Protein AF-A0A800JQB7-F1 (afdb_monomer)

pLDDT: mean 79.11, std 13.46, range [46.41, 98.0]

Mean predicted aligned error: 14.55 Å

Structure (mmCIF, N/CA/C/O backbone):
data_AF-A0A800JQB7-F1
#
_entry.id   AF-A0A800JQB7-F1
#
loop_
_atom_site.group_PDB
_atom_site.id
_atom_site.type_symbol
_atom_site.label_atom_id
_atom_site.label_alt_id
_atom_site.label_comp_id
_atom_site.label_asym_id
_atom_site.label_entity_id
_atom_site.label_seq_id
_atom_site.pdbx_PDB_ins_code
_atom_site.Cartn_x
_atom_site.Cartn_y
_atom_site.Cartn_z
_atom_site.occupancy
_atom_site.B_iso_or_equiv
_atom_site.auth_seq_id
_atom_site.auth_comp_id
_atom_site.auth_asym_id
_atom_site.auth_atom_id
_atom_site.pdbx_PDB_model_num
ATOM 1 N N . MET A 1 1 ? 24.657 10.663 33.965 1.00 55.78 1 MET A N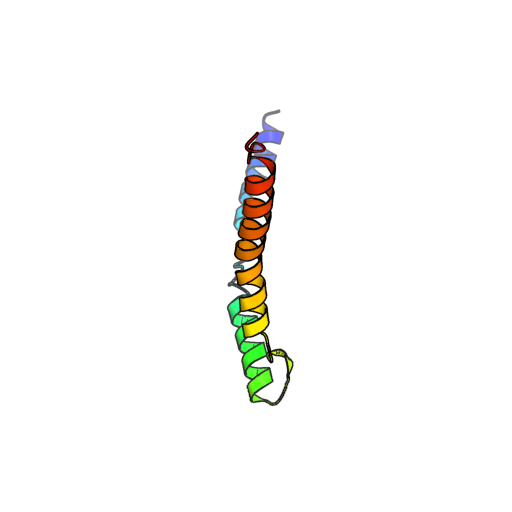 1
ATOM 2 C CA . MET A 1 1 ? 23.372 10.724 33.216 1.00 55.78 1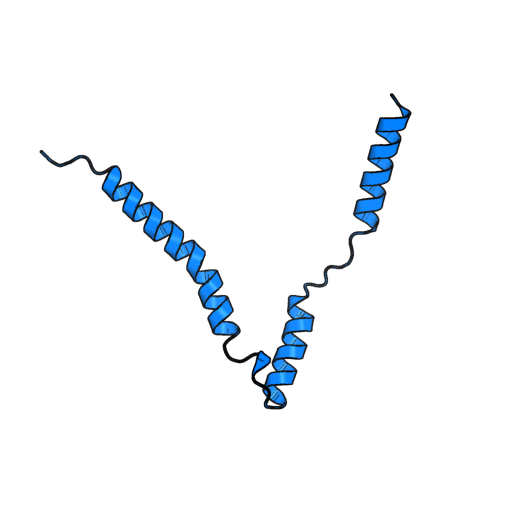 MET A CA 1
ATOM 3 C C . MET A 1 1 ? 23.339 11.732 32.057 1.00 55.78 1 MET A C 1
ATOM 5 O O . MET A 1 1 ? 22.564 11.523 31.134 1.00 55.78 1 MET A O 1
ATOM 9 N N . LYS A 1 2 ? 24.137 12.813 32.061 1.00 59.28 2 LYS A N 1
ATOM 10 C CA . LYS A 1 2 ? 24.141 13.826 30.982 1.00 59.28 2 LYS A CA 1
ATOM 11 C C . LYS A 1 2 ? 24.683 13.280 29.644 1.00 59.28 2 LYS A C 1
ATOM 13 O O . LYS A 1 2 ? 24.134 13.589 28.593 1.00 59.28 2 LYS A O 1
ATOM 18 N N . ASN A 1 3 ? 25.666 12.377 29.700 1.00 65.44 3 ASN A N 1
ATOM 19 C CA . ASN A 1 3 ? 26.331 11.813 28.516 1.00 65.44 3 ASN A CA 1
ATOM 20 C C . ASN A 1 3 ? 25.466 10.793 27.753 1.00 65.44 3 ASN A C 1
ATOM 22 O O . ASN A 1 3 ? 25.526 10.750 26.534 1.00 65.44 3 ASN A O 1
ATOM 26 N N . SER A 1 4 ? 24.616 10.018 28.440 1.00 73.38 4 SER A N 1
ATOM 27 C CA . SER A 1 4 ? 23.699 9.065 27.788 1.00 73.38 4 SER A CA 1
ATOM 28 C C . SER A 1 4 ? 22.563 9.779 27.046 1.00 73.38 4 SER A C 1
ATOM 30 O O . SER A 1 4 ? 22.212 9.387 25.93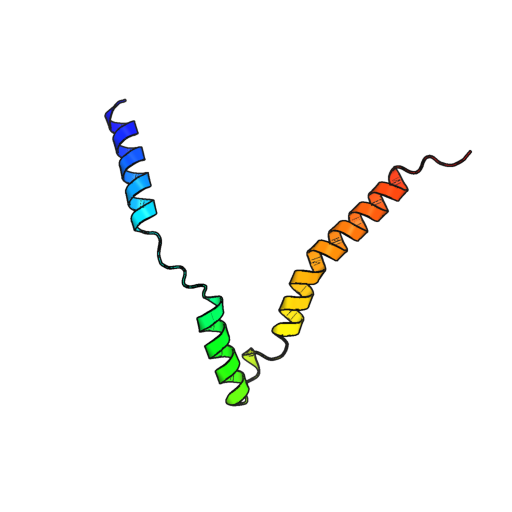8 1.00 73.38 4 SER A O 1
ATOM 32 N N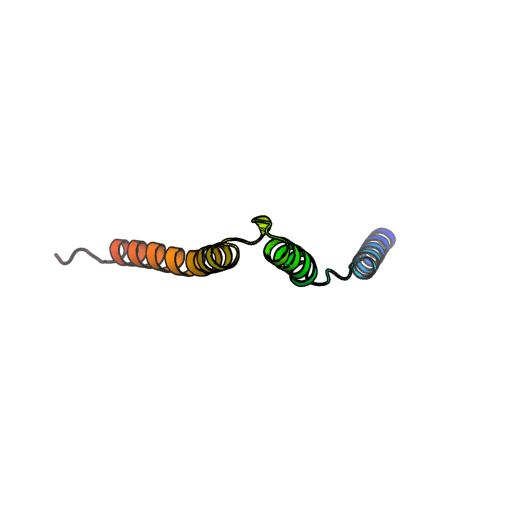 . ARG A 1 5 ? 22.049 10.893 27.594 1.00 80.62 5 ARG A N 1
ATOM 33 C CA . ARG A 1 5 ? 21.084 11.742 26.876 1.00 80.62 5 ARG A CA 1
ATOM 34 C C . ARG A 1 5 ? 21.704 12.373 25.632 1.00 80.62 5 ARG A C 1
ATOM 36 O O . ARG A 1 5 ? 21.067 12.381 24.590 1.00 80.62 5 ARG A O 1
ATOM 43 N N . LEU A 1 6 ? 22.948 12.845 25.731 1.00 86.88 6 LEU A N 1
ATOM 44 C CA . LEU A 1 6 ? 23.671 13.398 24.587 1.00 86.88 6 LEU A CA 1
ATOM 45 C C . LEU A 1 6 ? 23.935 12.335 23.509 1.00 86.88 6 LEU A C 1
ATOM 47 O O . LEU A 1 6 ? 23.721 12.603 22.334 1.00 86.88 6 LEU A O 1
ATOM 51 N N . TYR A 1 7 ? 24.316 11.120 23.908 1.00 89.75 7 TYR A N 1
ATOM 52 C CA . TYR A 1 7 ? 24.506 9.989 22.997 1.00 89.75 7 TYR A CA 1
ATOM 53 C C . TYR A 1 7 ? 23.226 9.637 22.226 1.00 89.75 7 TYR A C 1
ATOM 55 O O . TYR A 1 7 ? 23.262 9.502 21.007 1.00 89.75 7 TYR A O 1
ATOM 63 N N . ASN A 1 8 ? 22.083 9.577 22.915 1.00 88.69 8 ASN A N 1
ATOM 64 C CA . ASN A 1 8 ? 20.794 9.295 22.279 1.00 88.69 8 ASN A CA 1
ATOM 65 C C . ASN A 1 8 ? 20.366 10.404 21.306 1.00 88.69 8 ASN A C 1
ATOM 67 O O . ASN A 1 8 ? 19.828 10.113 20.242 1.00 88.69 8 ASN A O 1
ATOM 71 N N . VAL A 1 9 ? 20.638 11.669 21.643 1.00 91.88 9 VAL A N 1
ATOM 72 C CA . VAL A 1 9 ? 20.382 12.804 20.743 1.00 91.88 9 VAL A CA 1
ATOM 73 C C . VAL A 1 9 ? 21.259 12.706 19.496 1.00 91.88 9 VAL A C 1
ATOM 75 O O . VAL A 1 9 ? 20.754 12.839 18.386 1.00 91.88 9 VAL A O 1
ATOM 78 N N . ILE A 1 10 ? 22.550 12.409 19.654 1.00 92.31 10 ILE A N 1
ATOM 79 C CA . ILE A 1 10 ? 23.475 12.244 18.525 1.00 92.31 10 ILE A CA 1
ATOM 80 C C . ILE A 1 10 ? 23.030 11.086 17.621 1.00 92.31 10 ILE A C 1
ATOM 82 O O . ILE A 1 10 ? 22.967 11.260 16.408 1.00 92.31 10 ILE A O 1
ATOM 86 N N . LEU A 1 11 ? 22.660 9.937 18.194 1.00 90.38 11 LEU A N 1
ATOM 87 C CA . LEU A 1 11 ? 22.151 8.790 17.433 1.00 90.38 11 LEU A CA 1
ATOM 88 C C . LEU A 1 11 ? 20.894 9.125 16.627 1.00 90.38 11 LEU A C 1
ATOM 90 O O . LEU A 1 11 ? 20.789 8.727 15.469 1.00 90.38 11 LEU A O 1
ATOM 94 N N . PHE A 1 12 ? 19.964 9.876 17.216 1.00 89.31 12 PHE A N 1
ATOM 95 C CA . PHE A 1 12 ? 18.754 10.316 16.528 1.00 89.31 12 PHE A CA 1
ATOM 96 C C . PHE A 1 12 ? 19.079 11.194 15.311 1.00 89.31 12 PHE A C 1
ATOM 98 O O . PHE A 1 12 ? 18.551 10.964 14.225 1.00 89.31 12 PHE A O 1
ATOM 105 N N . PHE A 1 13 ? 20.003 12.147 15.458 1.00 89.25 13 PHE A N 1
ATOM 106 C CA . PHE A 1 13 ? 20.432 12.993 14.341 1.00 89.25 13 PHE A CA 1
ATOM 107 C C . PHE A 1 13 ? 21.182 12.211 13.257 1.00 89.25 13 PHE A C 1
ATOM 109 O O . PHE A 1 13 ? 20.952 12.454 12.075 1.00 89.25 13 PHE A O 1
ATOM 116 N N . VAL A 1 14 ? 22.020 11.236 13.626 1.00 89.50 14 VAL A N 1
ATOM 117 C CA . VAL A 1 14 ? 22.679 10.347 12.653 1.00 89.50 14 VAL A CA 1
ATOM 118 C C . VAL A 1 14 ? 21.646 9.529 11.874 1.00 89.50 14 VAL A C 1
ATOM 120 O O . VAL A 1 14 ? 21.750 9.431 10.657 1.00 89.50 14 VAL A O 1
ATOM 123 N N . PHE A 1 15 ? 20.6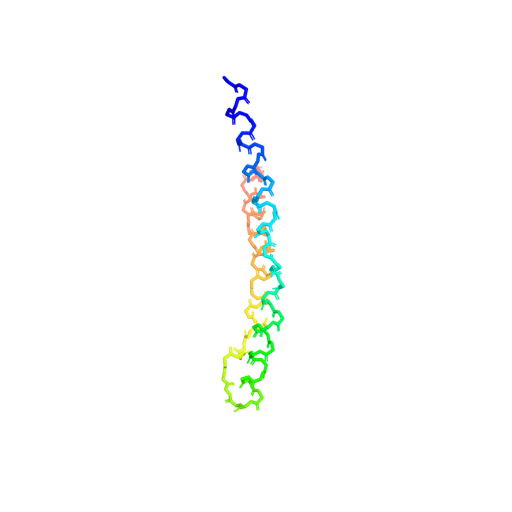15 8.999 12.535 1.00 85.12 15 PHE A N 1
ATOM 124 C CA . PHE A 1 15 ? 19.556 8.235 11.869 1.00 85.12 15 PHE A CA 1
ATOM 125 C C . PHE A 1 15 ? 18.784 9.070 10.835 1.00 85.12 15 PHE A C 1
ATOM 127 O O . PHE A 1 15 ? 18.504 8.584 9.741 1.00 85.12 15 PHE A O 1
ATOM 134 N N . LEU A 1 16 ? 18.507 10.344 11.135 1.00 81.69 16 LEU A N 1
ATOM 135 C CA . LEU A 1 16 ? 17.867 11.264 10.186 1.00 81.69 16 LEU A CA 1
ATOM 136 C C . LEU A 1 16 ? 18.746 11.553 8.959 1.00 81.69 16 LEU A C 1
ATOM 138 O O . LEU A 1 16 ? 18.232 11.656 7.845 1.00 81.69 16 LEU A O 1
ATOM 142 N N . LEU A 1 17 ? 20.065 11.639 9.142 1.00 80.81 17 LEU A N 1
ATOM 143 C CA . LEU A 1 17 ? 21.026 11.852 8.052 1.00 80.81 17 LEU A CA 1
ATOM 144 C C . LEU A 1 17 ? 21.234 10.606 7.179 1.00 80.81 17 LEU A C 1
ATOM 146 O O . LEU A 1 17 ? 21.678 10.728 6.042 1.00 80.81 17 LEU A O 1
ATOM 150 N N . VAL A 1 18 ? 20.899 9.419 7.693 1.00 75.94 18 VAL A N 1
ATOM 151 C CA . VAL A 1 18 ? 20.911 8.151 6.943 1.00 75.94 18 VAL A CA 1
ATOM 152 C C . VAL A 1 18 ? 19.551 7.879 6.288 1.00 75.94 18 VAL A C 1
ATOM 154 O O . VAL A 1 18 ? 19.364 6.814 5.700 1.00 75.94 18 VAL A O 1
ATOM 157 N N . SER A 1 19 ? 18.609 8.834 6.317 1.00 66.56 19 SER A N 1
ATOM 158 C CA . SER A 1 19 ? 17.406 8.741 5.488 1.00 66.56 19 SER A CA 1
ATOM 159 C C . SER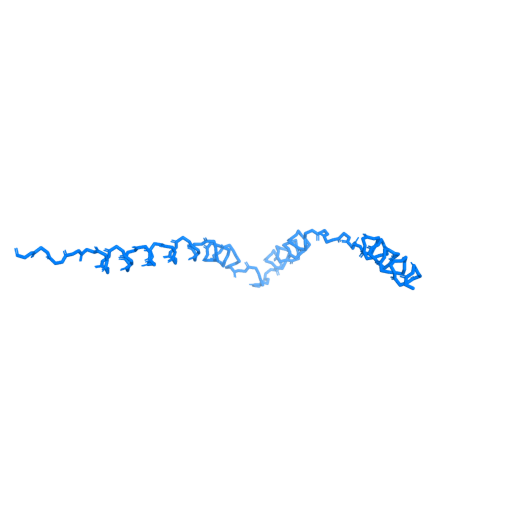 A 1 19 ? 17.823 8.686 4.018 1.00 66.56 19 SER A C 1
ATOM 161 O O . SER A 1 19 ? 18.194 9.670 3.386 1.00 66.56 19 SER A O 1
ATOM 163 N N . GLN A 1 20 ? 17.852 7.466 3.490 1.00 62.81 20 GLN A N 1
ATOM 164 C CA . GLN A 1 20 ? 18.026 7.238 2.071 1.00 62.81 20 GLN A CA 1
ATOM 165 C C . GLN A 1 20 ? 16.837 7.900 1.384 1.00 62.81 20 GLN A C 1
ATOM 167 O O . GLN A 1 20 ? 15.711 7.809 1.885 1.00 62.81 20 GLN A O 1
ATOM 172 N N . ASN A 1 21 ? 17.076 8.536 0.236 1.00 56.41 21 ASN A N 1
ATOM 173 C CA . ASN A 1 21 ? 15.999 8.814 -0.697 1.00 56.41 21 ASN A CA 1
ATOM 174 C C . ASN A 1 21 ? 15.398 7.453 -1.046 1.00 56.41 21 ASN A C 1
ATOM 176 O O . ASN A 1 21 ? 15.895 6.728 -1.904 1.00 56.41 21 ASN A O 1
ATOM 180 N N . ALA A 1 22 ? 14.338 7.072 -0.340 1.00 58.34 22 ALA A N 1
ATOM 181 C CA . ALA A 1 22 ? 13.371 6.139 -0.861 1.00 58.34 22 ALA A CA 1
ATOM 182 C C . ALA A 1 22 ? 12.646 6.907 -1.968 1.00 58.34 22 ALA A C 1
ATOM 184 O O . ALA A 1 22 ? 11.481 7.273 -1.814 1.00 58.34 22 ALA A O 1
ATOM 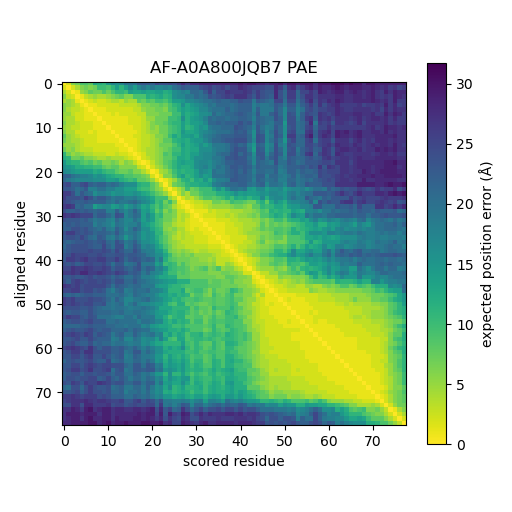185 N N . ASP A 1 23 ? 13.371 7.207 -3.059 1.00 53.66 23 ASP A N 1
ATOM 186 C CA . ASP A 1 23 ? 12.767 7.453 -4.358 1.00 53.66 23 ASP A CA 1
ATOM 187 C C . ASP A 1 23 ? 11.744 6.350 -4.472 1.00 53.66 23 ASP A C 1
ATOM 189 O O . ASP A 1 23 ? 12.125 5.182 -4.367 1.00 53.66 23 ASP A O 1
ATOM 193 N N . ALA A 1 24 ? 10.461 6.715 -4.490 1.00 51.44 24 ALA A N 1
ATOM 194 C CA . ALA A 1 24 ? 9.378 5.757 -4.421 1.00 51.44 24 ALA A CA 1
ATOM 195 C C . ALA A 1 24 ? 9.708 4.647 -5.422 1.00 51.44 24 ALA A C 1
ATOM 197 O O . ALA A 1 24 ? 9.616 4.857 -6.632 1.00 51.44 24 ALA A O 1
ATOM 198 N N . GLN A 1 25 ? 10.161 3.489 -4.919 1.00 46.41 25 GLN A N 1
ATOM 199 C CA . GLN A 1 25 ? 10.656 2.375 -5.740 1.00 46.41 25 GLN A CA 1
ATOM 200 C C . GLN A 1 25 ? 9.568 1.926 -6.726 1.00 46.41 25 GLN A C 1
ATOM 202 O O . GLN A 1 25 ? 9.843 1.310 -7.746 1.00 46.41 25 GLN A O 1
ATOM 207 N N . C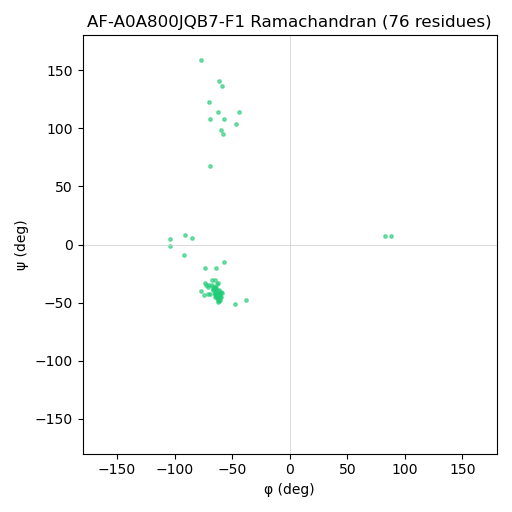YS A 1 26 ? 8.334 2.358 -6.474 1.00 63.81 26 CYS A N 1
ATOM 208 C CA . CYS A 1 26 ? 7.224 2.454 -7.396 1.00 63.81 26 CYS A CA 1
ATOM 209 C C . CYS A 1 26 ? 7.611 2.904 -8.819 1.00 63.81 26 CYS A C 1
ATOM 211 O O . CYS A 1 26 ? 7.178 2.248 -9.753 1.00 63.81 26 CYS A O 1
ATOM 213 N N . ALA A 1 27 ? 8.406 3.963 -9.033 1.00 58.97 27 ALA A N 1
ATOM 214 C CA . ALA A 1 27 ? 8.693 4.467 -10.386 1.00 58.97 27 ALA A CA 1
ATOM 215 C C . ALA A 1 27 ? 9.725 3.612 -11.146 1.00 58.97 27 ALA A C 1
ATOM 217 O O . ALA A 1 27 ? 9.545 3.337 -12.331 1.00 58.97 27 ALA A O 1
ATOM 218 N N . MET A 1 28 ? 10.770 3.137 -10.461 1.00 58.00 28 MET A N 1
ATOM 219 C CA . MET A 1 28 ? 11.811 2.300 -11.069 1.00 58.00 28 MET A CA 1
ATOM 220 C C . MET A 1 28 ? 11.313 0.870 -11.311 1.00 58.00 28 MET A C 1
ATOM 222 O O . MET A 1 28 ? 11.509 0.329 -12.398 1.00 58.00 28 MET A O 1
ATOM 226 N N . CYS A 1 29 ? 10.598 0.277 -10.349 1.00 67.38 29 CYS A N 1
ATOM 227 C CA . CYS A 1 29 ? 9.979 -1.034 -10.538 1.00 67.38 29 CYS A CA 1
ATOM 228 C C . CYS A 1 29 ? 8.887 -0.984 -11.616 1.00 67.38 29 CYS A C 1
ATOM 230 O O . CYS A 1 29 ? 8.809 -1.904 -12.424 1.00 67.38 29 CYS A O 1
ATOM 232 N N . LYS A 1 30 ? 8.099 0.099 -11.697 1.00 68.56 30 LYS A N 1
ATOM 233 C CA . LYS A 1 30 ? 7.097 0.288 -12.760 1.00 68.56 30 LYS A CA 1
ATOM 234 C C . LYS A 1 30 ? 7.737 0.379 -14.143 1.00 68.56 30 LYS A C 1
ATOM 236 O O . LYS A 1 30 ? 7.293 -0.334 -15.031 1.00 68.56 30 LYS A O 1
ATOM 241 N N . ALA A 1 31 ? 8.806 1.160 -14.311 1.00 69.69 31 ALA A N 1
ATOM 242 C CA . ALA A 1 31 ? 9.499 1.277 -15.597 1.00 69.69 31 ALA A CA 1
ATOM 243 C C . ALA A 1 31 ? 10.111 -0.058 -16.066 1.00 69.69 31 ALA A C 1
ATOM 245 O O . ALA A 1 31 ? 10.021 -0.405 -17.240 1.00 69.69 31 ALA A O 1
ATOM 246 N N . VAL A 1 32 ? 10.687 -0.845 -15.148 1.00 72.12 32 VAL A N 1
ATOM 247 C CA . VAL A 1 32 ? 11.228 -2.182 -15.462 1.00 72.12 32 VAL A CA 1
ATOM 248 C C . VAL A 1 32 ? 10.116 -3.162 -15.842 1.00 72.12 32 VAL A C 1
ATOM 250 O O . VAL A 1 32 ? 10.291 -3.966 -16.756 1.00 72.12 32 VAL A O 1
ATOM 253 N N . VAL A 1 33 ? 8.973 -3.092 -15.158 1.00 73.56 33 VAL A N 1
ATOM 254 C CA . VAL A 1 33 ? 7.801 -3.930 -15.431 1.00 73.56 33 VAL A CA 1
ATOM 255 C C . VAL A 1 33 ? 7.148 -3.570 -16.771 1.00 73.56 33 VAL A C 1
ATOM 257 O O . VAL A 1 33 ? 6.822 -4.470 -17.544 1.00 73.56 33 VAL A O 1
ATOM 260 N N . GLU A 1 34 ? 7.009 -2.278 -17.077 1.00 73.00 34 GLU A N 1
ATOM 261 C CA . GLU A 1 34 ? 6.504 -1.782 -18.365 1.00 73.00 34 GLU A CA 1
ATOM 262 C C . GLU A 1 34 ? 7.434 -2.192 -19.517 1.00 73.00 34 GLU A C 1
ATOM 264 O O . GLU A 1 34 ? 6.968 -2.775 -20.492 1.00 73.00 34 GLU A O 1
ATOM 269 N N . ALA A 1 35 ? 8.755 -2.038 -19.359 1.00 75.50 35 ALA A N 1
ATOM 270 C CA . ALA A 1 35 ? 9.732 -2.508 -20.345 1.00 75.50 35 ALA A CA 1
ATOM 271 C C . ALA A 1 35 ? 9.702 -4.039 -20.538 1.00 75.50 35 ALA A C 1
ATOM 273 O O . ALA A 1 35 ? 9.927 -4.545 -21.641 1.00 75.50 35 ALA A O 1
ATOM 274 N N . ASN A 1 36 ? 9.407 -4.801 -19.476 1.00 77.31 36 ASN A N 1
ATOM 275 C CA . ASN A 1 36 ? 9.215 -6.249 -19.571 1.00 77.31 36 ASN A CA 1
ATOM 276 C C . ASN A 1 36 ? 7.984 -6.597 -20.415 1.00 77.31 36 ASN A C 1
ATOM 278 O O . ASN A 1 36 ? 8.060 -7.489 -21.250 1.00 77.31 36 ASN A O 1
ATOM 282 N N . LEU A 1 37 ? 6.874 -5.879 -20.235 1.00 78.31 37 LEU A N 1
ATOM 283 C CA . LEU A 1 37 ? 5.663 -6.075 -21.034 1.00 78.31 37 LEU A CA 1
ATOM 284 C C . LEU A 1 37 ? 5.880 -5.720 -22.510 1.00 78.31 37 LEU A C 1
ATOM 286 O O . LEU A 1 37 ? 5.467 -6.478 -23.385 1.00 78.31 37 LEU A O 1
ATOM 290 N N . GLU A 1 38 ? 6.571 -4.613 -22.794 1.00 77.06 38 GLU A N 1
ATOM 291 C CA . GLU A 1 38 ? 6.877 -4.179 -24.167 1.00 77.06 38 GLU A CA 1
ATOM 292 C C . GLU A 1 38 ? 7.811 -5.149 -24.909 1.00 77.06 38 GLU A C 1
ATOM 294 O O . GLU A 1 38 ? 7.700 -5.315 -26.123 1.00 77.06 38 GLU A O 1
ATOM 299 N N . SER A 1 39 ? 8.696 -5.839 -24.185 1.00 80.75 39 SER A N 1
ATOM 300 C CA . SER A 1 39 ? 9.578 -6.881 -24.735 1.00 80.75 39 SER A CA 1
ATOM 301 C C . SER A 1 39 ? 8.930 -8.274 -24.820 1.00 80.75 39 SER A C 1
ATOM 303 O O . SER A 1 39 ? 9.599 -9.237 -25.195 1.00 80.75 39 SER A O 1
ATOM 305 N N . GLY A 1 40 ? 7.629 -8.391 -24.517 1.00 76.31 40 GLY A N 1
ATOM 306 C CA . GLY A 1 40 ? 6.860 -9.641 -24.596 1.00 76.31 40 GLY A CA 1
ATOM 307 C C . GLY A 1 40 ? 6.897 -10.506 -23.330 1.00 76.31 40 GLY A C 1
ATOM 308 O O . GLY A 1 40 ? 6.397 -11.632 -23.339 1.00 76.31 40 GLY A O 1
ATOM 309 N N . GLY A 1 41 ? 7.478 -10.006 -22.241 1.00 75.06 41 GLY A N 1
ATOM 310 C CA . GLY A 1 41 ? 7.434 -10.621 -20.916 1.00 75.06 41 GLY A CA 1
ATOM 311 C C . GLY A 1 41 ? 6.089 -10.404 -20.214 1.00 75.06 41 GLY A C 1
ATOM 312 O O . GLY A 1 41 ? 5.340 -9.486 -20.522 1.00 75.06 41 GLY A O 1
ATOM 313 N N . SER A 1 42 ? 5.763 -11.247 -19.233 1.00 75.94 42 SER A N 1
ATOM 314 C CA . SER A 1 42 ? 4.466 -11.221 -18.532 1.00 75.94 42 SER A CA 1
ATOM 315 C C . SER A 1 42 ? 4.523 -10.613 -17.127 1.00 75.94 42 SER A C 1
ATOM 317 O O . SER A 1 42 ? 3.526 -10.636 -16.410 1.00 75.94 42 SER A O 1
ATOM 319 N N . ILE A 1 43 ? 5.679 -10.091 -16.705 1.00 69.44 43 ILE A N 1
ATOM 320 C CA . ILE A 1 43 ? 5.948 -9.693 -15.309 1.00 69.44 43 ILE A CA 1
ATOM 321 C C . ILE A 1 43 ? 5.041 -8.536 -14.836 1.00 69.44 43 ILE A C 1
ATOM 323 O O . ILE A 1 43 ? 4.816 -8.384 -13.639 1.00 69.44 43 ILE A O 1
ATOM 327 N N . GLY A 1 44 ? 4.459 -7.760 -15.755 1.00 68.56 44 GLY A N 1
ATOM 328 C CA . GLY A 1 44 ? 3.485 -6.707 -15.438 1.00 68.56 44 GLY A CA 1
ATOM 329 C C . GLY A 1 44 ? 2.026 -7.030 -15.728 1.00 68.56 44 GLY A C 1
ATOM 330 O O . GLY A 1 44 ? 1.161 -6.181 -15.499 1.00 68.56 44 GLY A O 1
ATOM 331 N N . ALA A 1 45 ? 1.732 -8.218 -16.257 1.00 73.31 45 ALA A N 1
ATOM 332 C CA . ALA A 1 45 ? 0.376 -8.571 -16.645 1.00 73.31 45 ALA A CA 1
ATOM 333 C C . ALA A 1 45 ? -0.472 -8.745 -15.377 1.00 73.31 45 ALA A C 1
ATOM 335 O O . ALA A 1 45 ? -0.125 -9.526 -14.494 1.00 73.31 45 ALA A O 1
ATOM 336 N N . GLY A 1 46 ? -1.563 -7.984 -15.265 1.00 74.62 46 GLY A N 1
ATOM 337 C CA . GLY A 1 46 ? -2.448 -8.011 -14.093 1.00 74.62 46 GLY A CA 1
ATOM 338 C C . GLY A 1 46 ? -1.996 -7.148 -12.907 1.00 74.62 46 GLY A C 1
ATOM 339 O O . GLY A 1 46 ? -2.636 -7.182 -11.858 1.00 74.62 46 GLY A O 1
ATOM 340 N N . LEU A 1 47 ? -0.940 -6.330 -13.040 1.00 75.62 47 LEU A N 1
ATOM 341 C CA . LEU A 1 47 ? -0.508 -5.435 -11.955 1.00 75.62 47 LEU A CA 1
ATOM 342 C C . LEU A 1 47 ? -1.602 -4.421 -11.570 1.00 75.62 47 LEU A C 1
ATOM 344 O O . LEU A 1 47 ? -1.836 -4.193 -10.385 1.00 75.62 47 LEU A O 1
ATOM 348 N N . ASN A 1 48 ? -2.297 -3.841 -12.556 1.00 78.00 48 ASN A N 1
ATOM 349 C CA . ASN A 1 48 ? -3.399 -2.908 -12.300 1.00 78.00 48 ASN A CA 1
ATOM 350 C C . ASN A 1 48 ? -4.576 -3.593 -11.586 1.00 78.00 48 ASN A C 1
ATOM 352 O O . ASN A 1 48 ? -5.162 -3.015 -10.673 1.00 78.00 48 ASN A O 1
ATOM 356 N N . ASP A 1 49 ? -4.863 -4.848 -11.934 1.00 82.69 49 ASP A N 1
ATOM 357 C CA . ASP A 1 49 ? -5.893 -5.642 -11.257 1.00 82.69 49 ASP A CA 1
ATOM 358 C C . ASP A 1 49 ? -5.497 -5.932 -9.803 1.00 82.69 49 ASP A C 1
ATOM 360 O O . ASP A 1 49 ? -6.326 -5.834 -8.899 1.00 82.69 49 ASP A O 1
ATOM 364 N N . GLY A 1 50 ? -4.210 -6.200 -9.553 1.00 79.62 50 GLY A N 1
ATOM 365 C CA . GLY A 1 50 ? -3.660 -6.340 -8.205 1.00 79.62 50 GLY A CA 1
ATOM 366 C C . GLY A 1 50 ? -3.763 -5.054 -7.377 1.00 79.62 50 GLY A C 1
ATOM 367 O O . GLY A 1 50 ? -4.161 -5.106 -6.212 1.00 79.62 50 GLY A O 1
ATOM 368 N N . ILE A 1 51 ? -3.466 -3.892 -7.970 1.00 80.81 51 ILE A N 1
ATOM 369 C CA . ILE A 1 51 ? -3.623 -2.584 -7.308 1.00 80.81 51 ILE A CA 1
ATOM 370 C C . ILE A 1 51 ? -5.095 -2.338 -6.968 1.00 80.81 51 ILE A C 1
ATOM 372 O O . ILE A 1 51 ? -5.406 -2.005 -5.824 1.00 80.81 51 ILE A O 1
ATOM 376 N N . LEU A 1 52 ? -6.004 -2.553 -7.923 1.00 83.06 52 LEU A N 1
ATOM 377 C CA . LEU A 1 52 ? -7.443 -2.409 -7.697 1.00 83.06 52 LEU A CA 1
ATOM 378 C C . LEU A 1 52 ? -7.945 -3.356 -6.601 1.00 83.06 52 LEU A C 1
ATOM 380 O O . LEU A 1 52 ? -8.709 -2.927 -5.738 1.00 83.06 52 LEU A O 1
ATOM 384 N N . TYR A 1 53 ? -7.474 -4.605 -6.572 1.00 86.81 53 TYR A N 1
ATOM 385 C CA . TYR A 1 53 ? -7.812 -5.569 -5.522 1.00 86.81 53 TYR A CA 1
ATOM 386 C C . TYR A 1 53 ? -7.364 -5.094 -4.131 1.00 86.81 53 TYR A C 1
ATOM 388 O O . TYR A 1 53 ? -8.158 -5.086 -3.185 1.00 86.81 53 TYR A O 1
ATOM 396 N N . LEU A 1 54 ? -6.109 -4.649 -4.003 1.00 87.31 54 LEU A N 1
ATOM 397 C CA . LEU A 1 54 ? -5.563 -4.148 -2.737 1.00 87.31 54 LEU A CA 1
ATOM 398 C C . LEU A 1 54 ? -6.253 -2.858 -2.279 1.00 87.31 54 LEU A C 1
ATOM 400 O O . LEU A 1 54 ? -6.496 -2.692 -1.084 1.00 87.31 54 LEU A O 1
ATOM 404 N N . MET A 1 55 ? -6.606 -1.967 -3.210 1.00 90.25 55 MET A N 1
ATOM 405 C CA . MET A 1 55 ? -7.357 -0.746 -2.907 1.00 90.25 55 MET A CA 1
ATOM 406 C C . MET A 1 55 ? -8.811 -1.030 -2.523 1.00 90.25 55 MET A C 1
ATOM 408 O O . MET A 1 55 ? -9.345 -0.335 -1.665 1.00 90.25 55 MET A O 1
ATOM 412 N N . ALA A 1 56 ? -9.456 -2.040 -3.112 1.00 94.75 56 ALA A N 1
ATOM 413 C CA . ALA A 1 56 ? -10.843 -2.396 -2.808 1.00 94.75 56 ALA A CA 1
ATOM 414 C C . ALA A 1 56 ? -11.000 -3.065 -1.430 1.00 94.75 56 ALA A C 1
ATOM 416 O O . ALA A 1 56 ? -11.990 -2.831 -0.733 1.00 94.75 56 ALA A O 1
ATOM 417 N N . MET A 1 57 ? -10.013 -3.864 -1.014 1.00 96.94 57 MET A N 1
ATOM 418 C CA . MET A 1 57 ? -10.008 -4.601 0.255 1.00 96.94 57 MET A CA 1
ATOM 419 C C . MET A 1 57 ? -10.400 -3.787 1.505 1.00 96.94 57 MET A C 1
ATOM 421 O O . MET A 1 57 ? -11.283 -4.245 2.235 1.00 96.94 57 MET A O 1
ATOM 425 N N . PRO A 1 58 ? -9.817 -2.603 1.793 1.00 93.69 58 PRO A N 1
ATOM 426 C CA . PRO A 1 58 ? -10.191 -1.821 2.974 1.00 93.69 58 PRO A CA 1
ATOM 427 C C . PRO A 1 58 ? -11.650 -1.348 2.950 1.00 93.69 58 PRO A C 1
ATOM 429 O O . PRO A 1 58 ? -12.294 -1.299 3.993 1.00 93.69 58 PRO A O 1
ATOM 432 N N . TYR A 1 59 ? -12.210 -1.035 1.780 1.00 96.62 59 TYR A N 1
ATOM 433 C CA . TYR A 1 59 ? -13.612 -0.619 1.686 1.00 96.62 59 TYR A CA 1
ATOM 434 C C . TYR A 1 59 ? -14.562 -1.790 1.936 1.00 96.62 59 TYR A C 1
ATOM 436 O O . TYR A 1 59 ? -15.538 -1.653 2.676 1.00 96.62 59 TYR A O 1
ATOM 444 N N . ILE A 1 60 ? -14.251 -2.955 1.360 1.00 97.69 60 ILE A N 1
ATOM 445 C CA . ILE A 1 60 ? -15.038 -4.177 1.550 1.00 97.69 60 ILE A CA 1
ATOM 446 C C . ILE A 1 60 ? -14.996 -4.608 3.018 1.00 97.69 60 ILE A C 1
ATOM 448 O O . ILE A 1 60 ? -16.037 -4.928 3.591 1.00 97.69 60 ILE A O 1
ATOM 452 N N . SER A 1 61 ? -13.822 -4.580 3.653 1.00 96.75 61 SER A N 1
ATOM 453 C CA . SER A 1 61 ? -13.680 -4.995 5.051 1.00 96.75 61 SER A CA 1
ATOM 454 C C . SER A 1 61 ? -14.459 -4.088 6.005 1.00 96.75 61 SER A C 1
ATOM 456 O O . SER A 1 61 ? -15.170 -4.596 6.874 1.00 96.75 61 SER A O 1
ATOM 458 N N . ILE A 1 62 ? -14.417 -2.766 5.804 1.00 97.94 62 ILE A N 1
ATOM 459 C CA . ILE A 1 62 ? -15.211 -1.807 6.587 1.00 97.94 62 ILE A CA 1
ATOM 460 C C . ILE A 1 62 ? -16.708 -2.061 6.402 1.00 97.94 62 ILE A C 1
ATOM 462 O O . ILE A 1 62 ? -17.447 -2.076 7.385 1.00 97.94 62 ILE A O 1
ATOM 466 N N . LEU A 1 63 ? -17.158 -2.295 5.166 1.00 97.81 63 LEU A N 1
ATOM 467 C CA . LEU A 1 63 ? -18.562 -2.578 4.878 1.00 97.81 63 LEU A CA 1
ATOM 468 C C . LEU A 1 63 ? -19.033 -3.863 5.572 1.00 97.81 63 LEU A C 1
ATOM 470 O O . LEU A 1 63 ? -20.076 -3.858 6.222 1.00 97.81 63 LEU A O 1
ATOM 474 N N . VAL A 1 64 ? -18.249 -4.941 5.499 1.00 98.00 64 VAL A N 1
ATOM 475 C CA . VAL A 1 64 ? -18.572 -6.218 6.157 1.00 98.00 64 VAL A CA 1
ATOM 476 C C . VAL A 1 64 ? -18.640 -6.054 7.675 1.00 98.00 64 VAL A C 1
ATOM 478 O O . VAL A 1 64 ? -19.630 -6.453 8.290 1.00 98.00 64 VAL A O 1
ATOM 481 N N . VAL A 1 65 ? -17.630 -5.430 8.286 1.00 97.62 65 VAL A N 1
ATOM 482 C CA . VAL A 1 65 ? -17.606 -5.193 9.739 1.00 97.62 65 VAL A CA 1
ATOM 483 C C . VAL A 1 65 ? -18.772 -4.299 10.165 1.00 97.62 65 VAL A C 1
ATOM 485 O O . VAL A 1 65 ? -19.438 -4.597 11.157 1.00 97.62 65 VAL A O 1
ATOM 488 N N . GLY A 1 66 ? -19.062 -3.245 9.400 1.00 97.25 66 GLY A N 1
ATOM 489 C CA . GLY A 1 66 ? -20.179 -2.339 9.656 1.00 97.25 66 GLY A CA 1
ATOM 490 C C . GLY A 1 66 ? -21.535 -3.042 9.600 1.00 97.25 66 GLY A C 1
ATOM 491 O O . GLY A 1 66 ? -22.357 -2.849 10.496 1.00 97.25 66 GLY A O 1
ATOM 492 N N . LEU A 1 67 ? -21.755 -3.908 8.605 1.00 96.81 67 LEU A N 1
ATOM 493 C CA . LEU A 1 67 ? -22.978 -4.708 8.499 1.00 96.81 67 LEU A CA 1
ATOM 494 C C . LEU A 1 67 ? -23.117 -5.692 9.663 1.00 96.81 67 LEU A C 1
ATOM 496 O O . LEU A 1 67 ? -24.197 -5.795 10.243 1.00 96.81 67 LEU A O 1
ATOM 500 N N . ILE A 1 68 ? -22.046 -6.397 10.037 1.00 96.75 68 ILE A N 1
ATOM 501 C CA . ILE A 1 68 ? -22.071 -7.312 11.189 1.00 96.75 68 ILE A CA 1
ATOM 502 C C . ILE A 1 6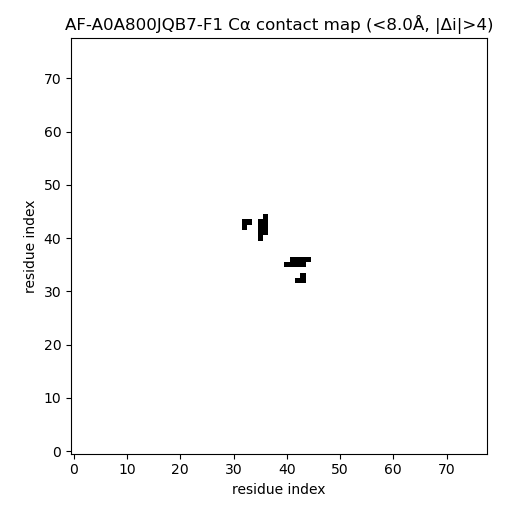8 ? -22.412 -6.535 12.464 1.00 96.75 68 ILE A C 1
ATOM 504 O O . ILE A 1 68 ? -23.313 -6.929 13.201 1.00 96.75 68 ILE A O 1
ATOM 508 N N . TRP A 1 69 ? -21.749 -5.402 12.700 1.00 96.38 69 TRP A N 1
ATOM 509 C CA . TRP A 1 69 ? -21.989 -4.575 13.881 1.00 96.38 69 TRP A CA 1
ATOM 510 C C . TRP A 1 69 ? -23.418 -4.022 13.937 1.00 96.38 69 TRP A C 1
ATOM 512 O O . TRP A 1 69 ? -24.047 -4.064 14.993 1.00 96.38 69 TRP A O 1
ATOM 522 N N . TYR A 1 70 ? -23.957 -3.562 12.804 1.00 94.44 70 TYR A N 1
ATOM 523 C CA . TYR A 1 70 ? -25.341 -3.096 12.715 1.00 94.44 70 TYR A CA 1
ATOM 524 C C . TYR A 1 70 ? -26.339 -4.204 13.070 1.00 94.44 70 TYR A C 1
ATOM 526 O O . TYR A 1 70 ? -27.248 -3.976 13.864 1.00 94.44 70 TYR A O 1
ATOM 534 N N . ASN A 1 71 ? -26.140 -5.416 12.542 1.00 92.06 71 ASN A N 1
ATOM 535 C CA . ASN A 1 71 ? -27.013 -6.553 12.839 1.00 92.06 71 ASN A CA 1
ATOM 536 C C . ASN A 1 71 ? -26.918 -7.000 14.303 1.00 92.06 71 ASN A C 1
ATOM 538 O O . ASN A 1 71 ? -27.934 -7.343 14.893 1.00 92.06 71 ASN A O 1
ATOM 542 N N . LEU A 1 72 ? -25.726 -6.955 14.908 1.00 91.38 72 LEU A N 1
ATOM 543 C CA . LEU A 1 72 ? -25.547 -7.264 16.331 1.00 91.38 72 LEU A CA 1
ATOM 544 C C . LEU A 1 72 ? -26.195 -6.223 17.253 1.00 91.38 72 LEU A C 1
ATOM 546 O O . LEU A 1 72 ? -26.591 -6.556 18.366 1.00 91.38 72 LEU A O 1
ATOM 550 N N . LYS A 1 73 ? -26.269 -4.961 16.813 1.00 85.38 73 LYS A N 1
ATOM 551 C CA . LYS A 1 73 ? -26.833 -3.854 17.598 1.00 85.38 73 LYS A CA 1
ATOM 552 C C . LYS A 1 73 ? -28.326 -3.634 17.356 1.00 85.38 73 LYS A C 1
ATOM 554 O O . LYS A 1 73 ? -28.935 -2.841 18.070 1.00 85.38 73 LYS A O 1
ATOM 559 N N . LYS A 1 74 ? -28.912 -4.305 16.363 1.00 79.00 74 LYS A N 1
ATOM 560 C CA . LYS A 1 74 ? -30.355 -4.305 16.151 1.00 79.00 74 LYS A CA 1
ATOM 561 C C . LYS A 1 74 ? -30.999 -5.086 17.297 1.00 79.00 74 LYS A C 1
ATOM 563 O O . LYS A 1 74 ? -30.854 -6.303 17.379 1.00 79.00 74 LYS A O 1
ATOM 568 N N . GLU A 1 75 ? -31.668 -4.375 18.199 1.00 69.81 75 GLU A N 1
ATOM 569 C CA . GLU A 1 75 ? -32.514 -4.999 19.214 1.00 69.81 75 GLU A CA 1
ATOM 570 C C . GLU A 1 75 ? -33.594 -5.825 18.492 1.00 69.81 75 GLU A C 1
ATOM 572 O O . GLU A 1 75 ? -34.108 -5.377 17.462 1.00 69.81 75 GLU A O 1
ATOM 577 N N . PRO A 1 76 ? -33.896 -7.055 18.946 1.00 66.94 76 PRO A N 1
ATOM 578 C CA . PRO A 1 76 ? -34.986 -7.818 18.365 1.00 66.94 76 PRO A CA 1
ATOM 579 C C . PRO A 1 76 ? -36.277 -7.035 18.610 1.00 66.94 76 PRO A C 1
ATOM 581 O O . PRO A 1 76 ? -36.666 -6.851 19.762 1.00 66.94 76 PRO A O 1
ATOM 584 N N . ASP A 1 77 ? -36.904 -6.549 17.535 1.00 66.19 77 ASP A N 1
ATOM 585 C CA . ASP A 1 77 ? -38.260 -6.009 17.597 1.00 66.19 77 ASP A CA 1
ATOM 586 C C . ASP A 1 77 ? -39.153 -7.127 18.168 1.00 66.19 77 ASP A C 1
ATOM 588 O O . ASP A 1 77 ? -39.335 -8.166 17.528 1.00 66.19 77 ASP A O 1
ATOM 592 N N . SER A 1 78 ? -39.587 -6.948 19.420 1.00 57.25 78 SER A N 1
ATOM 593 C CA . SER A 1 78 ? -40.425 -7.873 20.194 1.00 57.25 78 SER A CA 1
ATOM 594 C C . SER A 1 78 ? -41.814 -8.031 19.599 1.00 57.25 78 SER A C 1
ATOM 596 O O . SER A 1 78 ? -42.422 -6.967 19.327 1.00 57.25 78 SER A O 1
#

Secondary structure (DSSP, 8-state):
-HHHHHHHHHHHHHHHHT------HHHHHHHHHHHHHHTT--TTTTHHHHHHHHHHHHHHHHHHHHHHHHHHHS----

Sequence (78 aa):
MKNSRLYNVILFFVFLLVSQNADAQCAMCKAVVEANLESGGSIGAGLNDGILYLMAMPYISILVVGLIWYNLKKEPDS

Solvent-accessible surface area (backbone atoms only — not comparable to full-atom values): 4653 Å² total; per-residue (Å²): 117,70,65,60,56,52,49,54,53,51,51,53,56,53,53,63,73,63,60,66,84,73,63,62,59,66,59,62,54,46,54,54,27,52,53,32,41,77,72,72,43,67,85,42,70,61,50,68,58,51,51,52,51,63,64,46,47,63,59,52,51,51,50,53,53,50,52,52,51,51,60,73,68,53,73,79,86,126

Foldseek 3Di:
DVVVVVVVVVVVVVVVVPPDPVPVVVVVVVVVLVVCVVVVHCSCPCVVVVVVVVVVVVVVVCVVVVVVVVVVPPDPPD

Radius of gyration: 24.56 Å; Cα contacts (8 Å, |Δi|>4): 11; chains: 1; bounding box: 67×25×58 Å